Protein AF-A0A5B7TW53-F1 (afdb_monomer)

Structure (mmCIF, N/CA/C/O backbone):
data_AF-A0A5B7TW53-F1
#
_entry.id   AF-A0A5B7TW53-F1
#
loop_
_atom_site.group_PDB
_atom_site.id
_atom_site.type_symbol
_atom_site.label_atom_id
_atom_site.label_alt_id
_atom_site.label_comp_id
_atom_site.label_asym_id
_atom_site.label_entity_id
_atom_site.label_seq_id
_atom_site.pdbx_PDB_ins_code
_atom_site.Cartn_x
_atom_site.Cartn_y
_atom_site.C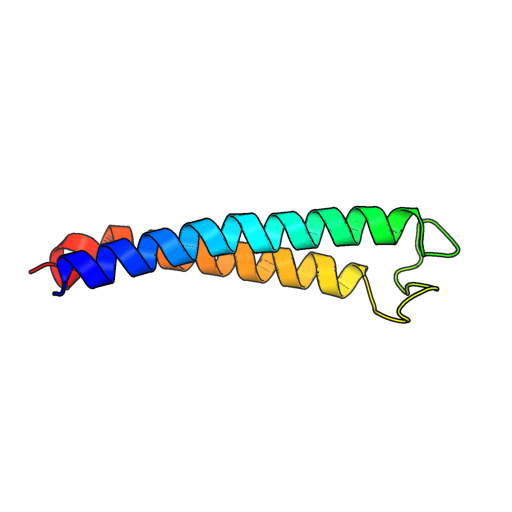artn_z
_atom_site.occupancy
_atom_site.B_iso_or_equiv
_atom_site.auth_seq_id
_atom_site.auth_comp_id
_atom_site.auth_asym_id
_atom_site.auth_atom_id
_atom_site.pdbx_PDB_model_num
ATOM 1 N N . MET A 1 1 ? -6.667 0.086 27.199 1.00 82.06 1 MET A N 1
ATOM 2 C CA . MET A 1 1 ? -6.005 -0.715 26.141 1.00 82.06 1 MET A CA 1
ATOM 3 C C . MET A 1 1 ? -6.755 -0.701 24.807 1.00 82.06 1 MET A C 1
ATOM 5 O O . MET A 1 1 ? -6.203 -0.164 23.861 1.00 82.06 1 MET A O 1
ATOM 9 N N . ARG A 1 2 ? -8.009 -1.184 24.704 1.00 87.00 2 ARG A N 1
ATOM 10 C CA . ARG A 1 2 ? -8.747 -1.275 23.415 1.00 87.00 2 ARG A CA 1
ATOM 11 C C . ARG A 1 2 ? -8.801 0.027 22.596 1.00 87.00 2 ARG A C 1
ATOM 13 O O . ARG A 1 2 ? -8.499 0.004 21.411 1.00 87.00 2 ARG A O 1
ATOM 20 N N . LYS A 1 3 ? -9.109 1.170 23.228 1.00 92.69 3 LYS A N 1
ATOM 21 C CA . LYS A 1 3 ? -9.087 2.494 22.566 1.00 92.69 3 LYS A CA 1
ATOM 22 C C . LYS A 1 3 ? -7.705 2.879 22.031 1.00 92.69 3 LYS A C 1
ATOM 24 O O . LYS A 1 3 ? -7.619 3.386 20.923 1.00 92.69 3 LYS A O 1
ATOM 29 N N . ILE A 1 4 ? -6.648 2.629 22.805 1.00 94.69 4 ILE A N 1
ATOM 30 C CA . ILE A 1 4 ? -5.268 2.935 22.400 1.00 94.69 4 ILE A CA 1
ATOM 31 C C . ILE A 1 4 ? -4.882 2.066 21.201 1.00 94.69 4 ILE A C 1
ATOM 33 O O . ILE A 1 4 ? -4.434 2.600 20.197 1.00 94.69 4 ILE A O 1
ATOM 37 N N . ILE A 1 5 ? -5.147 0.757 21.262 1.00 94.56 5 ILE A N 1
ATOM 38 C CA . ILE A 1 5 ? -4.879 -0.175 20.155 1.00 94.56 5 ILE A CA 1
ATOM 39 C C . ILE A 1 5 ? -5.633 0.252 18.890 1.00 94.56 5 ILE A C 1
ATOM 41 O O . ILE A 1 5 ? -5.046 0.302 17.817 1.00 94.56 5 ILE A O 1
ATOM 45 N N . TYR A 1 6 ? -6.912 0.617 19.017 1.00 95.94 6 TYR A N 1
ATOM 46 C CA . TYR A 1 6 ? -7.718 1.104 17.898 1.00 95.94 6 TYR A CA 1
ATOM 47 C C . TYR A 1 6 ? -7.131 2.375 17.262 1.00 95.94 6 TYR A C 1
ATOM 49 O O . TYR A 1 6 ? -7.053 2.473 16.041 1.00 95.94 6 TYR A O 1
ATOM 57 N N . ILE A 1 7 ? -6.698 3.340 18.081 1.00 96.12 7 ILE A N 1
ATOM 58 C CA . ILE A 1 7 ? -6.082 4.581 17.593 1.00 96.12 7 ILE A CA 1
ATOM 59 C C . ILE A 1 7 ? -4.742 4.288 16.908 1.00 96.12 7 ILE A C 1
ATOM 61 O O . ILE A 1 7 ? -4.515 4.778 15.807 1.00 96.12 7 ILE A O 1
ATOM 65 N N . ILE A 1 8 ? -3.888 3.459 17.515 1.00 97.56 8 ILE A N 1
ATOM 66 C CA . ILE A 1 8 ? -2.605 3.051 16.924 1.00 97.56 8 ILE A CA 1
ATOM 67 C C . ILE A 1 8 ? -2.836 2.361 15.576 1.00 97.56 8 ILE A C 1
ATOM 69 O O . ILE A 1 8 ? -2.170 2.701 14.604 1.00 97.56 8 ILE A O 1
ATOM 73 N N . ALA A 1 9 ? -3.809 1.449 15.486 1.00 96.81 9 ALA A N 1
ATOM 74 C CA . ALA A 1 9 ? -4.145 0.769 14.239 1.00 96.81 9 ALA A CA 1
ATOM 75 C C . ALA A 1 9 ? -4.588 1.752 13.143 1.00 96.81 9 ALA A C 1
ATOM 77 O O . ALA A 1 9 ? -4.127 1.648 12.011 1.00 96.81 9 ALA A O 1
ATOM 78 N N . LEU A 1 10 ? -5.430 2.740 13.474 1.00 97.62 10 LEU A N 1
ATOM 79 C CA . LEU A 1 10 ? -5.826 3.777 12.516 1.00 97.62 10 LEU A CA 1
ATOM 80 C C . LEU A 1 10 ? -4.637 4.615 12.038 1.00 97.62 10 LEU A C 1
ATOM 82 O O . LEU A 1 10 ? -4.531 4.877 10.843 1.00 97.62 10 LEU A O 1
ATOM 86 N N . ILE A 1 11 ? -3.745 5.019 12.946 1.00 98.19 11 ILE A N 1
ATOM 87 C CA . ILE A 1 11 ? -2.548 5.790 12.584 1.00 98.19 11 ILE A CA 1
ATOM 88 C C . ILE A 1 11 ? -1.646 4.961 11.666 1.00 98.19 11 ILE A C 1
ATOM 90 O O . ILE A 1 11 ? -1.222 5.462 10.630 1.00 98.19 11 ILE A O 1
ATOM 94 N N . LEU A 1 12 ? -1.396 3.692 12.000 1.00 98.31 12 LEU A N 1
ATOM 95 C CA . LEU A 1 12 ? -0.584 2.796 11.173 1.00 98.31 12 LEU A CA 1
ATOM 96 C C . LEU A 1 12 ? -1.174 2.609 9.772 1.00 98.31 12 LEU A C 1
ATOM 98 O O . LEU A 1 12 ? -0.432 2.649 8.796 1.00 98.31 12 LEU A O 1
ATOM 102 N N . 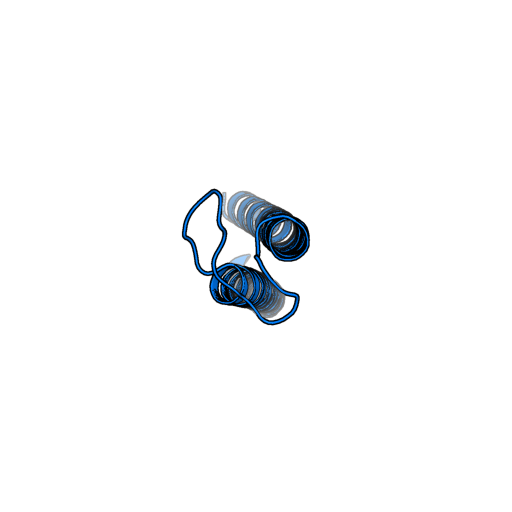LEU A 1 13 ? -2.496 2.450 9.658 1.00 98.12 13 LEU A N 1
ATOM 103 C CA . LEU A 1 13 ? -3.162 2.341 8.359 1.00 98.12 13 LEU A CA 1
ATOM 104 C C . LEU A 1 13 ? -3.041 3.638 7.548 1.00 98.12 13 LEU A C 1
ATOM 106 O O . LEU A 1 13 ? -2.741 3.579 6.360 1.00 98.12 13 LEU A O 1
ATOM 110 N N . LEU A 1 14 ? -3.220 4.804 8.177 1.00 97.94 14 LEU A N 1
ATOM 111 C CA . LEU A 1 14 ? -3.067 6.101 7.506 1.00 97.94 14 LEU A CA 1
ATOM 112 C C . LEU A 1 14 ? -1.634 6.326 7.014 1.00 97.94 14 LEU A C 1
ATOM 114 O O . LEU A 1 14 ? -1.435 6.688 5.855 1.00 97.94 14 LEU A O 1
ATOM 118 N N . VAL A 1 15 ? -0.641 6.060 7.867 1.00 98.31 15 VAL A N 1
ATOM 119 C CA . VAL A 1 15 ? 0.780 6.125 7.495 1.00 98.31 15 VAL A CA 1
ATOM 120 C C . VAL A 1 15 ? 1.076 5.143 6.362 1.00 98.31 15 VAL A C 1
ATOM 122 O O . VAL A 1 15 ? 1.743 5.499 5.393 1.00 98.31 15 VAL A O 1
ATOM 125 N N . GLY A 1 16 ? 0.526 3.932 6.435 1.00 97.94 16 GLY A N 1
ATOM 126 C CA . GLY A 1 16 ? 0.654 2.925 5.391 1.00 97.94 16 GLY A CA 1
ATOM 127 C C . GLY A 1 16 ? 0.155 3.401 4.029 1.00 97.94 16 GLY A C 1
ATOM 128 O O . GLY A 1 16 ? 0.883 3.274 3.052 1.00 97.94 16 GLY A O 1
ATOM 129 N N . ILE A 1 17 ? -1.032 4.015 3.962 1.00 98.19 17 ILE A N 1
ATOM 130 C CA . ILE A 1 17 ? -1.561 4.591 2.712 1.00 98.19 17 ILE A CA 1
ATOM 131 C C . ILE A 1 17 ? -0.584 5.623 2.147 1.00 98.19 17 ILE A C 1
ATOM 133 O O . ILE A 1 17 ? -0.202 5.525 0.984 1.00 98.19 17 ILE A O 1
ATOM 137 N N . THR A 1 18 ? -0.137 6.578 2.972 1.00 97.62 18 THR A N 1
ATOM 138 C CA . THR A 1 18 ? 0.800 7.615 2.510 1.00 97.62 18 THR A CA 1
ATOM 139 C C . THR A 1 18 ? 2.118 7.028 2.007 1.00 97.62 18 THR A C 1
ATOM 141 O O . THR A 1 18 ? 2.656 7.495 1.008 1.00 97.62 18 THR A O 1
ATOM 144 N N . LEU A 1 19 ? 2.616 5.976 2.659 1.00 98.38 19 LEU A N 1
ATOM 145 C CA . LEU A 1 19 ? 3.860 5.310 2.298 1.00 98.38 19 LEU A CA 1
ATOM 146 C C . LEU A 1 19 ? 3.734 4.522 0.988 1.00 98.38 19 LEU A C 1
ATOM 148 O O . LEU A 1 19 ? 4.611 4.637 0.137 1.00 98.38 19 LEU A O 1
ATOM 152 N N . PHE A 1 20 ? 2.654 3.764 0.788 1.00 98.00 20 PHE A N 1
ATOM 153 C CA . PHE A 1 20 ? 2.465 2.996 -0.447 1.00 98.00 20 PHE A CA 1
ATOM 154 C C . PHE A 1 20 ? 2.184 3.888 -1.657 1.00 98.00 20 PHE A C 1
ATOM 156 O O . PHE A 1 20 ? 2.729 3.635 -2.727 1.00 98.00 20 PHE A O 1
ATOM 163 N N . GLU A 1 21 ? 1.418 4.968 -1.500 1.00 97.94 21 GLU A N 1
ATOM 164 C CA . GLU A 1 21 ? 1.228 5.948 -2.578 1.00 97.94 21 GLU A CA 1
ATOM 165 C C . GLU A 1 21 ? 2.536 6.682 -2.914 1.00 97.94 21 GLU A C 1
ATOM 167 O O . GLU A 1 21 ? 2.848 6.896 -4.085 1.00 97.94 21 GLU A O 1
ATOM 172 N N . PHE A 1 22 ? 3.362 6.990 -1.908 1.00 98.06 22 PHE A N 1
ATOM 173 C CA . PHE A 1 22 ? 4.703 7.528 -2.141 1.00 98.06 22 PHE A CA 1
ATOM 174 C C . PHE A 1 22 ? 5.600 6.537 -2.902 1.00 98.06 22 PHE A C 1
ATOM 176 O O . PHE A 1 22 ? 6.298 6.935 -3.833 1.00 98.06 22 PHE A O 1
ATOM 183 N N . MET A 1 23 ? 5.554 5.245 -2.560 1.00 97.81 23 MET A N 1
ATOM 184 C CA . MET A 1 23 ? 6.272 4.199 -3.300 1.00 97.81 23 MET A CA 1
ATOM 185 C C . MET A 1 23 ? 5.779 4.078 -4.744 1.00 97.81 23 MET A C 1
ATOM 187 O O . MET A 1 23 ? 6.605 4.005 -5.649 1.00 97.81 23 MET A O 1
ATOM 191 N N . ALA A 1 24 ? 4.463 4.114 -4.977 1.00 97.81 24 ALA A N 1
ATOM 192 C CA . ALA A 1 24 ? 3.887 4.109 -6.321 1.00 97.81 24 ALA A CA 1
ATOM 193 C C . ALA A 1 24 ? 4.392 5.298 -7.146 1.00 97.81 24 ALA A C 1
ATOM 195 O O . ALA A 1 24 ? 4.872 5.110 -8.262 1.00 97.81 24 ALA A O 1
ATOM 196 N N . TYR A 1 25 ? 4.369 6.503 -6.572 1.00 97.62 25 TYR A N 1
ATOM 197 C CA . TYR A 1 25 ? 4.899 7.699 -7.219 1.00 97.62 25 TYR A CA 1
ATOM 198 C C . TYR A 1 25 ? 6.396 7.576 -7.525 1.00 97.62 25 TYR A C 1
ATOM 200 O O . TYR A 1 25 ? 6.829 7.875 -8.635 1.00 97.62 25 TYR A O 1
ATOM 208 N N . ASN A 1 26 ? 7.193 7.082 -6.576 1.00 96.94 26 ASN A N 1
ATOM 209 C CA . ASN A 1 26 ? 8.620 6.877 -6.798 1.00 96.94 26 ASN A CA 1
ATOM 210 C C . ASN A 1 26 ? 8.879 5.848 -7.911 1.00 96.94 26 ASN A C 1
ATOM 212 O O . ASN A 1 26 ? 9.730 6.066 -8.765 1.00 96.94 26 ASN A O 1
ATOM 216 N N . SER A 1 27 ? 8.094 4.772 -7.972 1.00 96.44 27 SER A N 1
ATOM 217 C CA . SER A 1 27 ? 8.164 3.812 -9.073 1.00 96.44 27 SER A CA 1
AT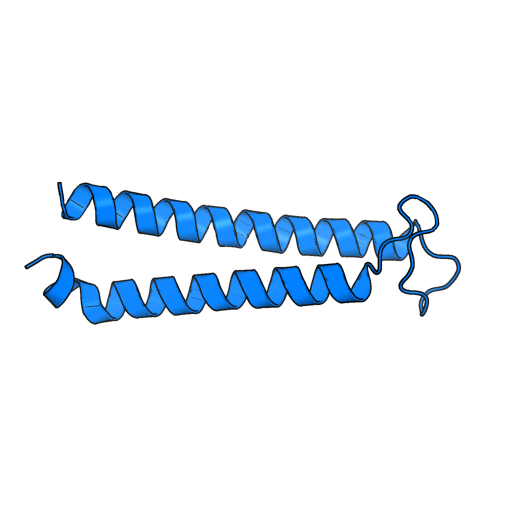OM 218 C C . SER A 1 27 ? 7.710 4.403 -10.412 1.00 96.44 27 SER A C 1
ATOM 220 O O . SER A 1 27 ? 8.252 4.004 -11.435 1.00 96.44 27 SER A O 1
ATOM 222 N N . MET A 1 28 ? 6.783 5.370 -10.443 1.00 95.25 28 MET A N 1
ATOM 223 C CA . MET A 1 28 ? 6.450 6.120 -11.669 1.00 95.25 28 MET A CA 1
ATOM 224 C C . MET A 1 28 ? 7.611 7.012 -12.127 1.00 95.25 28 MET A C 1
ATOM 226 O O . MET A 1 28 ? 7.845 7.156 -13.325 1.00 95.25 28 MET A O 1
ATOM 230 N N . VAL A 1 29 ? 8.350 7.601 -11.183 1.00 95.38 29 VAL A N 1
ATOM 231 C CA . VAL A 1 29 ? 9.582 8.343 -11.481 1.00 95.38 29 VAL A CA 1
ATOM 232 C C . VAL A 1 29 ? 10.630 7.396 -12.064 1.00 95.38 29 VAL A C 1
ATOM 234 O O . VAL A 1 29 ? 11.141 7.675 -13.146 1.00 95.38 29 VAL A O 1
ATOM 237 N N . SER A 1 30 ? 10.886 6.252 -11.425 1.00 95.12 30 SER A N 1
ATOM 238 C CA . SER A 1 30 ? 11.768 5.214 -11.974 1.00 95.12 30 SER A CA 1
ATOM 239 C C . SER A 1 30 ? 11.300 4.740 -13.350 1.00 95.12 30 SER A C 1
ATOM 241 O O . SER A 1 30 ? 12.116 4.628 -14.253 1.00 95.12 30 SER A O 1
ATOM 243 N N . LEU A 1 31 ? 9.993 4.565 -13.573 1.00 94.94 31 LEU A N 1
ATOM 244 C CA . LEU A 1 31 ? 9.449 4.158 -14.875 1.00 94.94 31 LEU A CA 1
ATOM 245 C C . LEU A 1 31 ? 9.783 5.167 -15.978 1.00 94.94 31 LEU A C 1
ATOM 247 O O . LEU A 1 31 ? 9.941 4.790 -17.127 1.00 94.94 31 LEU A O 1
ATOM 251 N N . LYS A 1 32 ? 9.909 6.452 -15.641 1.00 93.62 32 LYS A N 1
ATOM 252 C CA . LYS A 1 32 ? 10.258 7.494 -16.609 1.00 93.62 32 LYS A CA 1
ATOM 253 C C . LYS A 1 32 ? 11.754 7.542 -16.938 1.00 93.62 32 LYS A C 1
ATOM 255 O O . LYS A 1 32 ? 12.107 7.995 -18.024 1.00 93.62 32 LYS A O 1
ATOM 260 N N . TYR A 1 33 ? 12.620 7.170 -15.998 1.00 94.19 33 TYR A N 1
ATOM 261 C CA . TYR A 1 33 ? 14.067 7.406 -16.107 1.00 94.19 33 TYR A CA 1
ATOM 262 C C . TYR A 1 33 ? 14.910 6.134 -16.206 1.00 94.19 33 TYR A C 1
ATOM 264 O O . TYR A 1 33 ? 16.067 6.213 -16.609 1.00 94.19 33 TYR A O 1
ATOM 272 N N . GLU A 1 34 ? 14.361 4.981 -15.835 1.00 93.38 34 GLU A N 1
ATOM 273 C CA . GLU A 1 34 ? 15.081 3.709 -15.775 1.00 93.38 34 GLU A CA 1
ATOM 274 C C . GLU A 1 34 ? 14.646 2.721 -16.860 1.00 93.38 34 GLU A C 1
ATOM 276 O O . GLU A 1 34 ? 15.172 1.618 -16.885 1.00 93.38 34 GLU A O 1
ATOM 281 N N . THR A 1 35 ? 13.711 3.064 -17.748 1.00 94.12 35 THR A N 1
ATOM 282 C CA . THR A 1 35 ? 13.277 2.184 -18.846 1.00 94.12 35 THR A CA 1
ATOM 283 C C . THR A 1 35 ? 13.801 2.673 -20.195 1.00 94.12 35 THR A C 1
ATOM 285 O O . THR A 1 35 ? 14.134 3.848 -20.363 1.00 94.12 35 THR A O 1
ATOM 288 N N . HIS A 1 36 ? 13.912 1.763 -21.169 1.00 84.81 36 HIS A N 1
ATOM 289 C CA . HIS A 1 36 ? 14.449 2.097 -22.493 1.00 84.81 36 HIS A CA 1
ATOM 290 C C . HIS A 1 36 ? 13.466 2.943 -23.322 1.00 84.81 36 HIS A C 1
ATOM 292 O O . HIS A 1 36 ? 13.872 3.835 -24.066 1.00 84.81 36 HIS A O 1
ATOM 298 N N . GLU A 1 37 ? 12.165 2.672 -23.186 1.00 85.12 37 GLU A N 1
ATOM 299 C CA . GLU A 1 37 ? 11.086 3.371 -23.886 1.00 85.12 37 GLU A CA 1
ATOM 300 C C . GLU A 1 37 ? 9.876 3.605 -22.971 1.00 85.12 37 GLU A C 1
ATOM 302 O O . GLU A 1 37 ? 9.690 2.929 -21.963 1.00 85.12 37 GLU A O 1
ATOM 307 N N . LEU A 1 38 ? 8.991 4.525 -23.371 1.00 73.19 38 LEU A N 1
ATOM 308 C CA . LEU A 1 38 ? 7.786 4.907 -22.616 1.00 73.19 38 LEU A CA 1
ATOM 309 C C . LEU A 1 38 ? 6.809 3.748 -22.339 1.00 73.19 38 LEU A C 1
ATOM 311 O O . LEU A 1 38 ? 6.006 3.851 -21.415 1.00 73.19 38 LEU A O 1
ATOM 315 N N . ASN A 1 39 ? 6.852 2.680 -23.140 1.00 79.69 39 ASN A N 1
ATOM 316 C CA . ASN A 1 39 ? 6.000 1.497 -22.977 1.00 79.69 39 ASN A CA 1
ATOM 317 C C . ASN A 1 39 ? 6.696 0.334 -22.259 1.00 79.69 39 ASN A C 1
ATOM 319 O O . ASN A 1 39 ? 6.060 -0.695 -22.027 1.00 79.69 39 ASN A O 1
ATOM 323 N N . ASP A 1 40 ? 7.982 0.466 -21.946 1.00 90.94 40 ASP A N 1
ATOM 324 C CA . ASP A 1 40 ? 8.710 -0.564 -21.224 1.00 90.94 40 ASP A CA 1
ATOM 325 C C . ASP A 1 40 ? 8.422 -0.459 -19.719 1.00 90.94 40 ASP A C 1
ATOM 327 O O . ASP A 1 40 ? 8.190 0.621 -19.175 1.00 90.94 40 ASP A O 1
ATOM 331 N N . CYS A 1 41 ? 8.393 -1.610 -19.057 1.00 94.44 41 CYS A N 1
ATOM 332 C CA . CYS A 1 41 ? 8.069 -1.757 -17.643 1.00 94.44 41 CYS A CA 1
ATOM 333 C C . CYS A 1 41 ? 9.254 -2.273 -16.824 1.00 94.44 41 CYS A C 1
ATOM 335 O O . CYS A 1 41 ? 9.187 -2.226 -15.595 1.00 94.44 41 CYS A O 1
ATOM 337 N N . ILE A 1 42 ? 10.310 -2.779 -17.471 1.00 96.56 42 ILE A N 1
ATOM 338 C CA . ILE A 1 42 ? 11.470 -3.345 -16.783 1.00 96.56 42 ILE A CA 1
ATOM 339 C C . ILE A 1 42 ? 12.512 -2.253 -16.543 1.00 96.56 42 ILE A C 1
ATOM 341 O O . ILE A 1 42 ? 12.977 -1.600 -17.472 1.00 96.56 42 ILE A O 1
ATOM 345 N N . SER A 1 43 ? 12.892 -2.060 -15.281 1.00 95.12 43 SER A N 1
ATOM 346 C CA . SER A 1 43 ? 13.983 -1.150 -14.917 1.00 95.12 43 SER A CA 1
ATOM 347 C C . SER A 1 43 ? 15.329 -1.688 -15.413 1.00 95.12 43 SER A C 1
ATOM 349 O O . SER A 1 43 ? 15.700 -2.815 -15.103 1.00 95.12 43 SER A O 1
ATOM 351 N N . LEU A 1 44 ? 16.112 -0.852 -16.090 1.00 95.94 44 LEU A N 1
ATOM 352 C CA . LEU A 1 44 ? 17.504 -1.117 -16.470 1.00 95.94 44 LEU A CA 1
ATOM 353 C C . LEU A 1 44 ? 18.461 -1.102 -15.265 1.00 95.94 44 LEU A C 1
ATOM 355 O O . LEU A 1 44 ? 19.593 -1.563 -15.375 1.00 95.94 44 LEU A O 1
ATOM 359 N N . VAL A 1 45 ? 18.032 -0.538 -14.131 1.00 94.06 45 VAL A N 1
ATOM 360 C CA . VAL A 1 45 ? 18.854 -0.400 -12.917 1.00 94.06 45 VAL A CA 1
ATOM 361 C C . VAL A 1 45 ? 18.618 -1.559 -11.956 1.00 94.06 45 VAL A C 1
ATOM 363 O O . VAL A 1 45 ? 19.562 -2.099 -11.388 1.00 94.06 45 VAL A O 1
ATOM 366 N N . SER A 1 46 ? 17.351 -1.911 -11.740 1.00 93.19 46 SER A N 1
ATOM 367 C CA . SER A 1 46 ? 16.938 -2.885 -10.724 1.00 93.19 46 SER A CA 1
ATOM 368 C C . SER A 1 46 ? 16.354 -4.174 -11.299 1.00 93.19 46 SER A C 1
ATOM 370 O O . SER A 1 46 ? 16.073 -5.090 -10.531 1.00 93.19 46 SER A O 1
ATOM 372 N N . GLU A 1 47 ? 16.151 -4.245 -12.619 1.00 94.31 47 GLU A N 1
ATOM 373 C CA . GLU A 1 47 ? 15.558 -5.385 -13.341 1.00 94.31 47 GLU A CA 1
ATOM 374 C C . GLU A 1 47 ? 14.135 -5.760 -12.878 1.00 94.31 47 GLU A C 1
ATOM 376 O O . GLU A 1 47 ? 13.605 -6.816 -13.230 1.00 94.31 47 GLU A O 1
ATOM 381 N N . ILE A 1 48 ? 13.473 -4.891 -12.104 1.00 95.44 48 ILE A N 1
ATOM 382 C CA . ILE A 1 48 ? 12.106 -5.116 -11.625 1.00 95.44 48 ILE A CA 1
ATOM 383 C C . ILE A 1 48 ? 11.062 -4.630 -12.631 1.00 95.44 48 ILE A C 1
ATOM 385 O O . ILE A 1 48 ? 11.266 -3.647 -13.342 1.00 95.44 48 ILE A O 1
ATOM 389 N N . ASP A 1 49 ? 9.890 -5.265 -12.596 1.00 96.69 49 ASP A N 1
ATOM 390 C CA . ASP A 1 49 ? 8.685 -4.789 -13.278 1.00 96.69 49 ASP A CA 1
ATOM 391 C C . ASP A 1 49 ? 8.038 -3.641 -12.480 1.00 96.69 49 ASP A C 1
ATOM 393 O O . ASP A 1 49 ? 7.291 -3.847 -11.513 1.00 96.69 49 ASP A O 1
ATOM 397 N N . LEU A 1 50 ? 8.347 -2.413 -12.896 1.00 96.44 50 LEU A N 1
ATOM 398 C CA . LEU A 1 50 ? 7.870 -1.172 -12.289 1.00 96.44 50 LEU A CA 1
ATOM 399 C C . LEU A 1 50 ? 6.358 -0.996 -12.463 1.00 96.44 50 LEU A C 1
ATOM 401 O O . LEU A 1 50 ? 5.681 -0.558 -11.533 1.00 96.44 50 LEU A O 1
ATOM 405 N N . CYS A 1 51 ? 5.796 -1.396 -13.606 1.00 96.12 51 CYS A N 1
ATOM 406 C CA . CYS A 1 51 ? 4.355 -1.330 -13.857 1.00 96.12 51 CYS 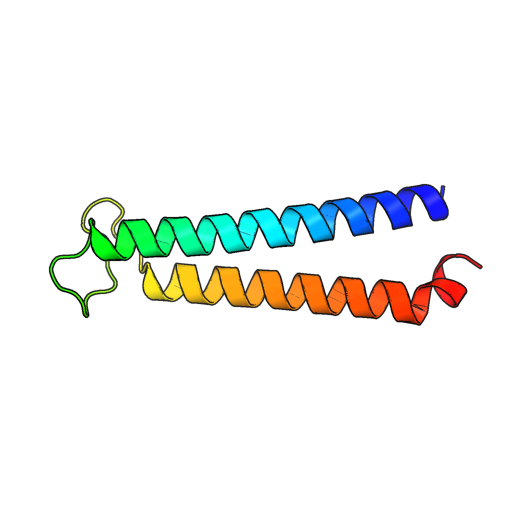A CA 1
ATOM 407 C C . CYS A 1 51 ? 3.577 -2.208 -12.870 1.00 96.12 51 CYS A C 1
ATOM 409 O O . CYS A 1 51 ? 2.553 -1.797 -12.305 1.00 96.12 51 CYS A O 1
ATOM 411 N N . ARG A 1 52 ? 4.079 -3.420 -12.618 1.00 97.31 52 ARG A N 1
ATOM 412 C CA . ARG A 1 52 ? 3.519 -4.324 -11.615 1.00 97.31 52 ARG A CA 1
ATOM 413 C C . ARG A 1 52 ? 3.703 -3.783 -10.203 1.00 97.31 52 ARG A C 1
ATOM 415 O O . ARG A 1 52 ? 2.763 -3.888 -9.412 1.00 97.31 52 ARG A O 1
ATOM 422 N N . ALA A 1 53 ? 4.856 -3.194 -9.888 1.00 97.00 53 ALA A N 1
ATOM 423 C CA . ALA A 1 53 ? 5.108 -2.575 -8.587 1.00 97.00 53 ALA A CA 1
ATOM 424 C C . ALA A 1 53 ? 4.112 -1.438 -8.301 1.00 97.00 53 ALA A C 1
ATOM 426 O O . ALA A 1 53 ? 3.394 -1.502 -7.304 1.00 97.00 53 ALA A O 1
ATOM 427 N N . ILE A 1 54 ? 3.968 -0.478 -9.224 1.00 97.62 54 ILE A N 1
ATOM 428 C CA . ILE A 1 54 ? 3.017 0.646 -9.126 1.00 97.62 54 ILE A CA 1
ATOM 429 C C . ILE A 1 54 ? 1.593 0.134 -8.888 1.00 97.62 54 ILE A C 1
ATOM 431 O O . ILE A 1 54 ? 0.923 0.551 -7.941 1.00 97.62 54 ILE A O 1
ATOM 435 N N . ARG A 1 55 ? 1.130 -0.818 -9.713 1.00 98.19 55 ARG A N 1
ATOM 436 C CA . ARG A 1 55 ? -0.208 -1.412 -9.566 1.00 98.19 55 ARG A CA 1
ATOM 437 C C . ARG A 1 55 ? -0.385 -2.064 -8.195 1.00 98.19 55 ARG A C 1
ATOM 439 O O . ARG A 1 55 ? -1.433 -1.913 -7.573 1.00 98.19 55 ARG A O 1
ATOM 446 N N . THR A 1 56 ? 0.627 -2.793 -7.735 1.00 98.38 56 THR A N 1
ATOM 447 C CA . THR A 1 56 ? 0.590 -3.491 -6.447 1.00 98.38 56 THR A CA 1
ATOM 448 C C . THR A 1 56 ? 0.505 -2.501 -5.290 1.00 98.38 56 THR A C 1
ATOM 450 O O . THR A 1 56 ? -0.332 -2.680 -4.407 1.00 98.38 56 THR A O 1
ATOM 453 N N . PHE A 1 57 ? 1.297 -1.428 -5.313 1.00 98.31 57 PHE A N 1
ATOM 454 C CA . PHE A 1 57 ? 1.266 -0.399 -4.276 1.00 98.31 57 PHE A CA 1
ATOM 455 C C . PHE A 1 57 ? -0.094 0.305 -4.188 1.00 98.31 57 PHE A C 1
ATOM 457 O O . PHE A 1 57 ? -0.642 0.402 -3.089 1.00 98.31 57 PHE A O 1
ATOM 464 N N . HIS A 1 58 ? -0.701 0.680 -5.319 1.00 98.06 58 HIS A N 1
ATOM 465 C CA . HIS A 1 58 ? -2.058 1.242 -5.323 1.00 98.06 58 HIS A CA 1
ATOM 466 C C . HIS A 1 58 ? -3.108 0.262 -4.781 1.00 98.06 58 HIS A C 1
ATOM 468 O O . HIS A 1 58 ? -3.962 0.646 -3.983 1.00 98.06 58 HIS A O 1
ATOM 474 N N . ILE A 1 59 ? -3.048 -1.021 -5.164 1.00 98.44 59 ILE A N 1
ATOM 475 C CA . ILE A 1 59 ? -3.975 -2.038 -4.638 1.00 98.44 59 ILE A CA 1
ATOM 476 C C . ILE A 1 59 ?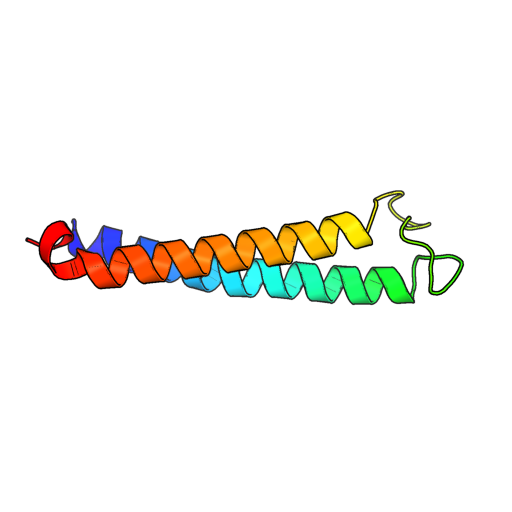 -3.847 -2.146 -3.112 1.00 98.44 59 ILE A C 1
ATOM 478 O O . ILE A 1 59 ? -4.861 -2.188 -2.414 1.00 98.44 59 ILE A O 1
ATO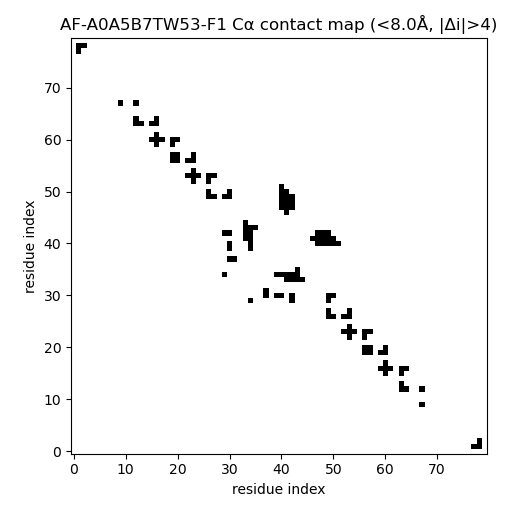M 482 N N . ILE A 1 60 ? -2.623 -2.156 -2.580 1.00 98.31 60 ILE A N 1
ATOM 483 C CA . ILE A 1 60 ? -2.388 -2.223 -1.132 1.00 98.31 60 ILE A CA 1
ATOM 484 C C . ILE A 1 60 ? -2.935 -0.970 -0.430 1.00 98.31 60 ILE A C 1
ATOM 486 O O . ILE A 1 60 ? -3.625 -1.097 0.584 1.00 98.31 60 ILE A O 1
ATOM 490 N N . ALA A 1 61 ? -2.703 0.225 -0.981 1.00 97.94 61 ALA A N 1
ATOM 491 C CA . ALA A 1 61 ? -3.244 1.470 -0.437 1.00 97.94 61 ALA A CA 1
ATOM 492 C C . ALA A 1 61 ? -4.787 1.464 -0.400 1.00 97.94 61 ALA A C 1
ATOM 494 O O . ALA A 1 61 ? -5.391 1.829 0.614 1.00 97.94 61 ALA A O 1
ATOM 495 N N . ILE A 1 62 ? -5.439 0.959 -1.454 1.00 98.19 62 ILE A N 1
ATOM 496 C CA . ILE A 1 62 ? -6.901 0.790 -1.502 1.00 98.19 62 ILE A CA 1
ATOM 497 C C . ILE A 1 62 ? -7.382 -0.176 -0.411 1.00 98.19 62 ILE A C 1
ATOM 499 O O . ILE A 1 62 ? -8.348 0.126 0.295 1.00 98.19 62 ILE A O 1
ATOM 503 N N . LEU A 1 63 ? -6.708 -1.316 -0.222 1.00 98.31 63 LEU A N 1
ATOM 504 C CA . LEU A 1 63 ? -7.050 -2.276 0.836 1.00 98.31 63 LEU A CA 1
ATOM 505 C C . LEU A 1 63 ? -6.941 -1.655 2.236 1.00 98.31 63 LEU A C 1
ATOM 507 O O . LEU A 1 63 ? -7.782 -1.934 3.098 1.00 98.31 63 LEU A O 1
ATOM 511 N N . PHE A 1 64 ? -5.957 -0.779 2.458 1.00 98.31 64 PHE A N 1
ATOM 512 C CA . PHE A 1 64 ? -5.816 -0.030 3.710 1.00 98.31 64 PHE A CA 1
ATOM 513 C C . PHE A 1 64 ? -6.982 0.951 3.903 1.00 98.31 64 PHE A C 1
ATOM 515 O O . PHE A 1 64 ? -7.560 1.029 4.989 1.00 98.31 64 PHE A O 1
ATOM 522 N N . GLY A 1 65 ? -7.411 1.637 2.840 1.00 97.88 65 GLY A N 1
ATOM 523 C CA . GLY A 1 65 ? -8.606 2.485 2.864 1.00 97.88 65 GLY A CA 1
ATOM 524 C C . GLY A 1 65 ? -9.882 1.713 3.226 1.00 97.88 65 GLY A C 1
ATOM 525 O O . GLY A 1 65 ? -10.657 2.148 4.083 1.00 97.88 65 GLY A O 1
ATOM 526 N N . LEU A 1 66 ? -10.077 0.525 2.643 1.00 98.19 66 LEU A N 1
ATOM 527 C CA . LEU A 1 66 ? -11.216 -0.349 2.954 1.00 98.19 66 LEU A CA 1
ATOM 528 C C . LEU A 1 66 ? -11.192 -0.841 4.408 1.00 98.19 66 LEU A C 1
ATOM 530 O O . LEU A 1 66 ? -12.233 -0.881 5.067 1.00 98.19 66 LEU A O 1
ATOM 534 N N . THR A 1 67 ? -10.014 -1.173 4.941 1.00 97.75 67 THR A N 1
ATOM 535 C CA . THR A 1 67 ? -9.878 -1.574 6.351 1.00 97.75 67 THR A CA 1
ATOM 536 C C . THR A 1 67 ? -10.157 -0.418 7.306 1.00 97.75 67 THR A C 1
ATOM 538 O O . THR A 1 67 ? -10.868 -0.624 8.291 1.00 97.75 67 THR A O 1
ATOM 541 N N . ILE A 1 68 ? -9.701 0.806 7.006 1.00 97.88 68 ILE A N 1
ATOM 542 C CA . ILE A 1 68 ? -10.082 2.005 7.772 1.00 97.88 68 ILE A CA 1
ATOM 543 C C . ILE A 1 68 ? -11.603 2.177 7.768 1.00 97.88 68 ILE A C 1
ATOM 545 O O . ILE A 1 68 ? -12.204 2.357 8.828 1.00 97.88 68 ILE A O 1
ATOM 549 N N . MET A 1 69 ? -12.241 2.082 6.598 1.00 97.44 69 MET A N 1
ATOM 550 C CA . MET A 1 69 ? -13.694 2.211 6.477 1.00 97.44 69 MET A CA 1
ATOM 551 C C . MET A 1 69 ? -14.422 1.168 7.337 1.00 97.44 69 MET A C 1
ATOM 553 O O . MET A 1 69 ? -15.322 1.518 8.103 1.00 97.44 69 MET A O 1
ATOM 557 N N . GLY A 1 70 ? -13.978 -0.091 7.295 1.00 96.75 70 GLY A N 1
ATOM 558 C CA . GLY A 1 70 ? -14.494 -1.157 8.153 1.00 96.75 70 GLY A CA 1
ATOM 559 C C . GLY A 1 70 ? -14.338 -0.848 9.647 1.00 96.75 70 GLY A C 1
ATOM 560 O O . GLY A 1 70 ? -15.306 -0.947 10.404 1.00 96.75 70 GLY A O 1
ATOM 561 N N . LEU A 1 71 ? -13.152 -0.409 10.080 1.00 95.69 71 LEU A N 1
ATOM 562 C CA . LEU A 1 71 ? -12.896 -0.037 11.477 1.00 95.69 71 LEU A CA 1
ATOM 563 C C . LEU A 1 71 ? -13.803 1.107 11.946 1.00 95.69 71 LEU A C 1
ATOM 565 O O . LEU A 1 71 ? -14.323 1.054 13.062 1.00 95.69 71 LEU A O 1
ATOM 569 N N . LEU A 1 72 ? -14.040 2.108 11.094 1.00 95.38 72 LEU A N 1
ATOM 570 C CA . LEU A 1 72 ? -14.919 3.235 11.403 1.00 95.38 72 LEU A CA 1
ATOM 571 C C . LEU A 1 72 ? -16.388 2.809 11.520 1.00 95.38 72 LEU A C 1
ATOM 573 O O . LEU A 1 72 ? -17.052 3.201 12.484 1.00 95.38 72 LEU A O 1
ATOM 577 N N . ILE A 1 73 ? -16.882 1.969 10.603 1.00 96.88 73 ILE A N 1
ATOM 578 C CA . ILE 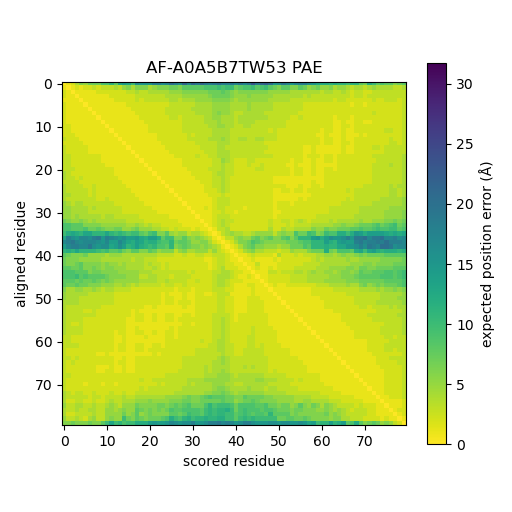A 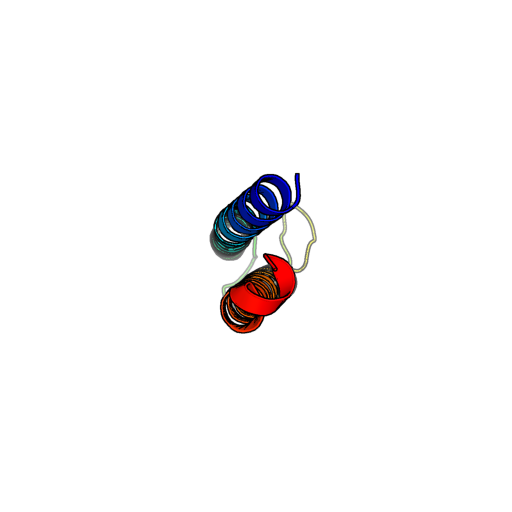1 73 ? -18.257 1.440 10.631 1.00 96.88 73 ILE A CA 1
ATOM 579 C C . ILE A 1 73 ? -18.493 0.619 11.907 1.00 96.88 73 ILE A C 1
ATOM 581 O O . ILE A 1 73 ? -19.487 0.809 12.612 1.00 96.88 73 ILE A O 1
ATOM 585 N N . TYR A 1 74 ? -17.553 -0.264 12.253 1.00 94.69 74 TYR A N 1
ATOM 586 C CA . TYR A 1 74 ? -17.674 -1.154 13.410 1.00 94.69 74 TYR A CA 1
ATOM 587 C C . TYR A 1 74 ? -17.133 -0.563 14.718 1.00 94.69 74 TYR A C 1
ATOM 589 O O . TYR A 1 74 ? -17.167 -1.239 15.750 1.00 94.69 74 TYR A O 1
ATOM 597 N N . LYS A 1 75 ? -16.726 0.714 14.731 1.00 93.31 75 LYS A N 1
ATOM 598 C CA . LYS A 1 75 ? -16.162 1.417 15.897 1.00 93.31 75 LYS A CA 1
ATOM 599 C C . LY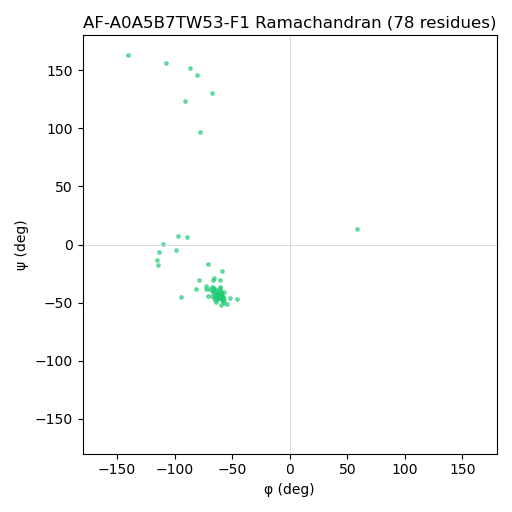S A 1 75 ? -16.961 1.185 17.177 1.00 93.31 75 LYS A C 1
ATOM 601 O O . LYS A 1 75 ? -16.388 0.873 18.217 1.00 93.31 75 LYS A O 1
ATOM 606 N N . LYS A 1 76 ? -18.292 1.318 17.107 1.00 90.44 76 LYS A N 1
ATOM 607 C CA . LYS A 1 76 ? -19.184 1.153 18.270 1.00 90.44 76 LYS A CA 1
ATOM 608 C C . LYS A 1 76 ? -19.196 -0.273 18.818 1.00 90.44 76 LYS A C 1
ATOM 610 O O . LYS A 1 76 ? -19.439 -0.433 20.002 1.00 90.44 76 LYS A O 1
ATOM 615 N N . ARG A 1 77 ? -18.961 -1.293 17.984 1.00 90.12 77 ARG A N 1
ATOM 616 C CA . ARG A 1 77 ? -18.865 -2.695 18.423 1.00 90.12 77 ARG A CA 1
ATOM 617 C C . ARG A 1 77 ? -17.479 -3.010 18.988 1.00 90.12 77 ARG A C 1
ATOM 619 O O . ARG A 1 77 ? -17.389 -3.720 19.977 1.00 90.12 77 ARG A O 1
ATOM 626 N N . ILE A 1 78 ? -16.425 -2.451 18.391 1.00 87.06 78 ILE A N 1
ATOM 627 C CA . ILE A 1 78 ? -15.022 -2.682 18.781 1.00 87.06 78 ILE A CA 1
ATOM 628 C C . ILE A 1 78 ? -14.673 -1.986 20.107 1.00 87.06 78 ILE A C 1
ATOM 630 O O . ILE A 1 78 ? -13.912 -2.519 20.913 1.00 87.06 78 ILE A O 1
ATOM 634 N N . LEU A 1 79 ? -15.207 -0.780 20.325 1.00 89.88 79 LEU A N 1
ATOM 635 C CA . LEU A 1 79 ? -14.921 0.050 21.501 1.00 89.88 79 LEU A CA 1
ATOM 636 C C . LEU A 1 79 ? -15.965 -0.074 22.624 1.00 89.88 79 LEU A C 1
ATOM 638 O O . LEU A 1 79 ? -15.894 0.705 23.577 1.00 89.88 79 LEU A O 1
ATOM 642 N N . LYS A 1 80 ? -16.916 -1.006 22.496 1.00 78.94 80 LYS A N 1
ATOM 643 C CA . LYS A 1 80 ? -17.828 -1.405 23.576 1.00 78.94 80 LYS A CA 1
ATOM 644 C C . LYS A 1 80 ? -17.090 -2.274 24.598 1.00 78.94 80 LYS A C 1
ATOM 646 O O . LYS A 1 80 ? -17.445 -2.144 25.784 1.00 78.94 80 LYS A O 1
#

pLDDT: mean 94.87, std 4.89, range [73.19, 98.44]

Mean predicted aligned error: 3.49 Å

Foldseek 3Di:
DLVVVLVVLLVVLVVLLVVLQVQLVVLVVQLVPQDPDNPDQAGVVPRDRSVVSNVVSVVSSVVSVVVSVVCVVCVVVSVD

Secondary structure (DSSP, 8-state):
-HHHHHHHHHHHHHHHHHHHHHHHHHHHHHHHHSSSSTT--B-TTT--BHHHHHHHHHHHHHHHHHHHHHHHHTHHHHT-

Organism: NCBI:txid2584122

Sequence (80 aa):
MRKIIYIIALILLLVGITLFEFMAYNSMVSLKYETHELNDCISLVSEIDLCRAIRTFHIIAILFGLTIMGLLIYKKRILK

Radius of gyration: 17.2 Å; Cα contacts (8 Å, |Δi|>4): 70; chains: 1; bounding box: 38×14×50 Å

Solvent-accessible surface area (backbone atoms only — not comparable to full-atom values): 4310 Å² total; per-residue (Å²): 106,69,67,58,54,53,50,52,51,51,51,52,39,52,52,46,30,58,51,27,49,49,50,22,51,51,34,52,53,45,44,71,74,33,28,95,44,95,86,45,42,50,28,78,83,75,70,42,54,32,61,59,48,30,54,49,26,49,52,52,26,50,53,37,52,53,50,51,52,50,51,62,73,43,36,73,72,73,72,102

Nearest PDB structures (foldseek):
  4w4k-assembly2_C  TM=4.106E-01  e=6.154E+00  Mycobacterium tuberculosis str. Erdman = ATCC 35801
  4w4k-assembly1_A  TM=4.212E-01  e=9.422E+00  Mycobacterium tuberculosis str. Erdman = ATCC 35801